Protein AF-A0A838IVF9-F1 (afdb_monomer)

Radius of gyration: 25.87 Å; Cα contacts (8 Å, |Δi|>4): 132; chains: 1; bounding box: 61×36×72 Å

Sequence (113 aa):
MSLTLRRALTLIVAFAIVIGALAACRNETQNRIRRSIQDFTNVRMYITVYSYDGTTLYEGAVDGKVTRSGLRSDDGSEQQSGSYVYWYDDRGRYHQTSLPYLVSTYDRGVPAP

Mean predicted aligned error: 13.47 Å

Foldseek 3Di:
DDPVVVVVVVVVVVVVVVVVVVVVVVVVVVVVVVVVVCVQQVQWKWKWFAAPVGHTPDIAIFDGDKDWPDPDDVPPDDPCDDIKIWTAGPVRDIDIDPTDMDMDRDGPVDPDD

pLDDT: mean 79.27, std 14.95, range [46.56, 95.88]

Secondary structure (DSSP, 8-state):
--HHHHHHHHHHHHHHHHHHHHHHHHHHHHHHHHHHHHHHHS--EEEEEE-TTS-EEEEEEEEEEEEETTS--TT---------EEEEETT--EEEE-S-EEEESS-SSSPP-

Structure (mmCIF, N/CA/C/O backbone):
data_AF-A0A838IVF9-F1
#
_entry.id   AF-A0A838IVF9-F1
#
loop_
_atom_site.group_PDB
_atom_site.id
_atom_site.type_symbol
_atom_site.label_atom_id
_atom_site.label_alt_id
_atom_site.label_comp_id
_atom_site.label_asym_id
_atom_site.label_entity_id
_atom_site.label_seq_id
_atom_site.pdbx_PDB_ins_code
_atom_site.Cartn_x
_atom_site.Cartn_y
_atom_site.Cartn_z
_atom_site.occupancy
_atom_site.B_iso_or_equiv
_atom_site.auth_seq_id
_atom_site.auth_comp_id
_atom_site.auth_asym_id
_atom_site.auth_atom_id
_atom_site.pdbx_PDB_model_num
ATOM 1 N N . MET A 1 1 ? 40.565 -14.337 -50.429 1.00 58.38 1 MET A N 1
ATOM 2 C CA . MET A 1 1 ? 39.820 -13.389 -49.567 1.00 58.38 1 MET A CA 1
ATOM 3 C C . MET A 1 1 ? 40.831 -12.477 -48.888 1.00 58.38 1 MET A C 1
ATOM 5 O O . MET A 1 1 ? 41.666 -12.995 -48.154 1.00 58.38 1 MET A O 1
ATOM 9 N N . SER A 1 2 ? 40.851 -11.182 -49.217 1.00 63.50 2 SER A N 1
ATOM 10 C CA . SER A 1 2 ? 41.909 -10.266 -48.764 1.00 63.50 2 SER A CA 1
ATOM 11 C C . SER A 1 2 ? 41.897 -10.096 -47.240 1.00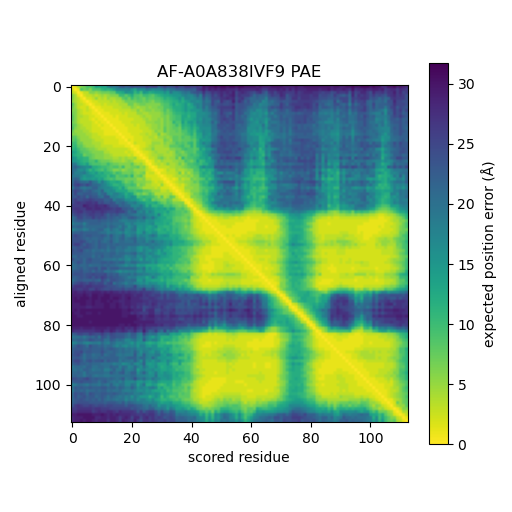 63.50 2 SER A C 1
ATOM 13 O O . SER A 1 2 ? 40.854 -10.194 -46.588 1.00 63.50 2 SER A O 1
ATOM 15 N N . LEU A 1 3 ? 43.070 -9.822 -46.665 1.00 71.94 3 LEU A N 1
ATOM 16 C CA . LEU A 1 3 ? 43.247 -9.591 -45.227 1.00 71.94 3 LEU A CA 1
ATOM 17 C C . LEU A 1 3 ? 42.346 -8.448 -44.709 1.00 71.94 3 LEU A C 1
ATOM 19 O O . LEU A 1 3 ? 41.877 -8.485 -43.574 1.00 71.94 3 LEU A O 1
ATOM 23 N N . THR A 1 4 ? 42.054 -7.469 -45.569 1.00 76.56 4 THR A N 1
ATOM 24 C CA . THR A 1 4 ? 41.152 -6.340 -45.306 1.00 76.56 4 THR A CA 1
ATOM 25 C C . THR A 1 4 ? 39.689 -6.764 -45.181 1.00 76.56 4 THR A C 1
ATOM 27 O O . THR A 1 4 ? 39.010 -6.313 -44.261 1.00 76.56 4 THR A O 1
ATOM 30 N N . LEU A 1 5 ? 39.215 -7.691 -46.022 1.00 78.19 5 LEU A N 1
ATOM 31 C CA . LEU A 1 5 ? 37.832 -8.178 -45.978 1.00 78.19 5 LEU A CA 1
ATOM 32 C C . LEU A 1 5 ? 37.561 -9.012 -44.718 1.00 78.19 5 LEU A C 1
ATOM 34 O O . LEU A 1 5 ? 36.500 -8.899 -44.112 1.00 78.19 5 LEU A O 1
ATOM 38 N N . ARG A 1 6 ? 38.544 -9.811 -44.283 1.00 79.94 6 ARG A N 1
ATOM 39 C CA . ARG A 1 6 ? 38.448 -10.591 -43.037 1.00 79.94 6 ARG A CA 1
ATOM 40 C C . ARG A 1 6 ? 38.352 -9.682 -41.811 1.00 79.94 6 ARG A C 1
ATOM 42 O O . ARG A 1 6 ? 37.485 -9.899 -40.977 1.00 79.94 6 ARG A O 1
ATOM 49 N N . ARG A 1 7 ? 39.185 -8.637 -41.741 1.00 82.38 7 ARG A N 1
ATOM 50 C CA . ARG A 1 7 ? 39.170 -7.656 -40.641 1.00 82.38 7 ARG A CA 1
ATOM 51 C C . ARG A 1 7 ? 37.872 -6.846 -40.596 1.00 82.38 7 ARG A C 1
ATOM 53 O O . ARG A 1 7 ? 37.322 -6.654 -39.517 1.00 82.38 7 ARG A O 1
ATOM 60 N N . ALA A 1 8 ? 37.361 -6.423 -41.754 1.00 85.06 8 ALA A N 1
ATOM 61 C CA . ALA A 1 8 ? 36.085 -5.715 -41.841 1.00 85.06 8 ALA A CA 1
ATOM 62 C C . ALA A 1 8 ? 34.912 -6.588 -41.361 1.00 85.06 8 ALA A C 1
ATOM 64 O O . ALA A 1 8 ? 34.088 -6.130 -40.574 1.00 85.06 8 ALA A O 1
ATOM 65 N N . LEU A 1 9 ? 34.880 -7.865 -41.759 1.00 88.31 9 LEU A N 1
ATOM 66 C CA . LEU A 1 9 ? 33.853 -8.809 -41.316 1.00 88.31 9 LEU A CA 1
ATOM 67 C C . LEU A 1 9 ? 33.882 -9.010 -39.791 1.00 88.31 9 LEU A C 1
ATOM 69 O O . LEU A 1 9 ? 32.836 -8.984 -39.150 1.00 88.31 9 LEU A O 1
ATOM 73 N N . THR A 1 10 ? 35.069 -9.163 -39.195 1.00 87.31 10 THR A N 1
ATOM 74 C CA . THR A 1 10 ? 35.210 -9.328 -37.739 1.00 87.31 10 THR A CA 1
ATOM 75 C C . THR A 1 10 ? 34.701 -8.108 -36.971 1.00 87.31 10 THR A C 1
ATOM 77 O O . THR A 1 10 ? 34.025 -8.270 -35.959 1.00 87.31 10 THR A O 1
ATOM 80 N N . LEU A 1 11 ? 34.964 -6.894 -37.465 1.00 89.44 11 LEU A N 1
ATOM 81 C CA . LEU A 1 11 ? 34.467 -5.661 -36.847 1.00 89.44 11 LEU A CA 1
ATOM 82 C C . LEU A 1 11 ? 32.943 -5.539 -36.934 1.00 89.44 11 LEU A C 1
ATOM 84 O O . LEU A 1 11 ? 32.308 -5.167 -35.952 1.00 89.44 11 LEU A O 1
ATOM 88 N N . ILE A 1 12 ? 32.349 -5.901 -38.073 1.00 91.00 12 ILE A N 1
ATOM 89 C CA . ILE A 1 12 ? 30.890 -5.880 -38.254 1.00 91.00 12 ILE A CA 1
ATOM 90 C C . ILE A 1 12 ? 30.214 -6.874 -37.305 1.00 91.00 12 ILE A C 1
ATOM 92 O O . ILE A 1 12 ? 29.232 -6.529 -36.652 1.00 91.00 12 ILE A O 1
ATOM 96 N N . VAL A 1 13 ? 30.758 -8.087 -37.180 1.00 91.44 13 VAL A N 1
ATOM 97 C CA . VAL A 1 13 ? 30.223 -9.108 -36.267 1.00 91.44 13 VAL A CA 1
ATOM 98 C C . VAL A 1 13 ? 30.364 -8.669 -34.809 1.00 91.44 13 VAL A C 1
ATOM 100 O O . VAL A 1 13 ? 29.402 -8.767 -34.052 1.00 91.44 13 VAL A O 1
ATOM 103 N N . ALA A 1 14 ? 31.520 -8.129 -34.414 1.00 90.62 14 ALA A N 1
ATOM 104 C CA . ALA A 1 14 ? 31.720 -7.611 -33.062 1.00 90.62 14 ALA A CA 1
ATOM 105 C C . ALA A 1 14 ? 30.730 -6.479 -32.736 1.00 90.62 14 ALA A C 1
ATOM 107 O O . ALA A 1 14 ? 30.119 -6.474 -31.669 1.00 90.62 14 ALA A O 1
ATOM 108 N N . PHE A 1 15 ? 30.511 -5.561 -33.679 1.00 91.62 15 PHE A N 1
ATOM 109 C CA . PHE A 1 15 ? 29.561 -4.464 -33.516 1.00 91.62 15 PHE A CA 1
ATOM 110 C C . PHE A 1 15 ? 28.109 -4.958 -33.420 1.00 91.62 15 PHE A C 1
ATOM 112 O O . PHE A 1 15 ? 27.355 -4.499 -32.562 1.00 91.62 15 PHE A O 1
ATOM 119 N N . ALA A 1 16 ? 27.730 -5.950 -34.231 1.00 89.25 16 ALA A N 1
ATOM 120 C CA . ALA A 1 16 ? 26.408 -6.569 -34.175 1.00 89.25 16 ALA A CA 1
ATOM 121 C C . ALA A 1 16 ? 26.146 -7.268 -32.828 1.00 89.25 16 ALA A C 1
ATOM 123 O O . ALA A 1 16 ? 25.051 -7.146 -32.280 1.00 89.25 16 ALA A O 1
ATOM 124 N N . ILE A 1 17 ? 27.152 -7.945 -32.260 1.00 89.69 17 ILE A N 1
ATOM 125 C CA . ILE A 1 17 ? 27.054 -8.583 -30.937 1.00 89.69 17 ILE A CA 1
ATOM 126 C C . ILE A 1 17 ? 26.839 -7.532 -29.844 1.00 89.69 17 ILE A C 1
ATOM 128 O O . ILE A 1 17 ? 25.965 -7.706 -28.995 1.00 89.69 17 ILE A O 1
ATOM 132 N N . VAL A 1 18 ? 27.590 -6.427 -29.881 1.00 89.00 18 VAL A N 1
ATOM 133 C CA . VAL A 1 18 ? 27.443 -5.336 -28.906 1.00 89.00 18 VAL A CA 1
ATOM 134 C C . VAL A 1 18 ? 26.037 -4.740 -28.976 1.00 89.00 18 VAL A C 1
ATOM 136 O O . VAL A 1 18 ? 25.363 -4.646 -27.952 1.00 89.00 18 VAL A O 1
ATOM 139 N N . ILE A 1 19 ? 25.539 -4.415 -30.172 1.00 86.62 19 ILE A N 1
ATOM 140 C CA . ILE A 1 19 ? 24.174 -3.888 -30.337 1.00 86.62 19 ILE A CA 1
ATOM 141 C C . ILE A 1 19 ? 23.126 -4.891 -29.834 1.00 86.62 19 ILE A C 1
ATOM 143 O O . ILE A 1 19 ? 22.196 -4.501 -29.124 1.00 86.62 19 ILE A O 1
ATOM 147 N N . GLY A 1 20 ? 23.287 -6.178 -30.158 1.00 85.00 20 GLY A N 1
ATOM 148 C CA . GLY A 1 20 ? 22.391 -7.239 -29.696 1.00 85.00 20 GLY A CA 1
ATOM 149 C C . GLY A 1 20 ? 22.349 -7.358 -28.170 1.00 85.00 20 GLY A C 1
ATOM 150 O O . GLY A 1 20 ? 21.266 -7.450 -27.590 1.00 85.00 20 GLY A O 1
ATOM 151 N N . ALA A 1 21 ? 23.504 -7.277 -27.506 1.00 80.94 21 ALA A N 1
ATOM 152 C CA . ALA A 1 21 ? 23.600 -7.320 -26.049 1.00 80.94 21 ALA A CA 1
ATOM 153 C C . ALA A 1 21 ? 22.923 -6.107 -25.384 1.00 80.94 21 ALA A C 1
ATOM 155 O O . ALA A 1 21 ? 22.176 -6.268 -24.418 1.00 80.94 21 ALA A O 1
ATOM 156 N N . LEU A 1 22 ? 23.107 -4.898 -25.930 1.00 77.94 22 LEU A N 1
ATOM 157 C CA . LEU A 1 22 ? 22.441 -3.694 -25.417 1.00 77.94 22 LEU A CA 1
ATOM 158 C C . LEU A 1 22 ? 20.913 -3.765 -25.584 1.00 77.94 22 LEU A C 1
ATOM 160 O O . LEU A 1 22 ? 20.169 -3.370 -24.682 1.00 77.94 22 LEU A O 1
ATOM 164 N N . ALA A 1 23 ? 20.431 -4.295 -26.712 1.00 80.00 23 ALA A N 1
ATOM 165 C CA . ALA A 1 23 ? 19.002 -4.487 -26.949 1.00 80.00 23 ALA A CA 1
ATOM 166 C C . ALA A 1 23 ? 18.392 -5.527 -25.992 1.00 80.00 23 ALA A C 1
ATOM 168 O O . ALA A 1 23 ? 17.296 -5.308 -25.468 1.00 80.00 23 ALA A O 1
ATOM 169 N N . ALA A 1 24 ? 19.115 -6.616 -25.709 1.00 74.25 24 ALA A N 1
ATOM 170 C CA . ALA A 1 24 ? 18.694 -7.639 -24.755 1.00 74.25 24 ALA A CA 1
ATOM 171 C C . ALA A 1 24 ? 18.577 -7.083 -23.322 1.00 74.25 24 ALA A C 1
ATOM 173 O O . ALA A 1 24 ? 17.543 -7.276 -22.679 1.00 74.25 24 ALA A O 1
ATOM 174 N N . CYS A 1 25 ? 19.560 -6.301 -22.859 1.00 74.88 25 CYS A N 1
ATOM 175 C CA . CYS A 1 25 ? 19.506 -5.640 -21.548 1.00 74.88 25 CYS A CA 1
ATOM 176 C C . CYS A 1 25 ? 18.325 -4.659 -21.426 1.00 74.88 25 CYS A C 1
ATOM 178 O O . CYS A 1 25 ? 17.641 -4.608 -20.397 1.00 74.88 25 CYS A O 1
ATOM 180 N N . ARG A 1 26 ? 18.035 -3.892 -22.487 1.00 74.81 26 ARG A N 1
ATOM 181 C CA . ARG A 1 26 ? 16.885 -2.975 -22.506 1.00 74.81 26 ARG A CA 1
ATOM 182 C C . ARG A 1 26 ? 15.555 -3.731 -22.467 1.00 74.81 26 ARG A C 1
ATOM 184 O O . ARG A 1 26 ? 14.637 -3.305 -21.768 1.00 74.81 26 ARG A O 1
ATOM 191 N N . ASN A 1 27 ? 15.455 -4.852 -23.181 1.00 77.56 27 ASN A N 1
ATOM 192 C CA . ASN A 1 27 ? 14.257 -5.690 -23.201 1.00 77.56 27 ASN A CA 1
ATOM 193 C C . ASN A 1 27 ? 13.970 -6.326 -21.830 1.00 77.56 27 ASN A C 1
ATOM 195 O O . ASN A 1 27 ? 12.828 -6.308 -21.370 1.00 77.56 27 ASN A O 1
ATOM 199 N N . GLU A 1 28 ? 14.998 -6.826 -21.137 1.00 76.56 28 GLU A N 1
ATOM 200 C CA . GLU A 1 28 ? 14.836 -7.373 -19.785 1.00 76.56 28 GLU A CA 1
ATOM 201 C C . GLU A 1 28 ? 14.358 -6.300 -18.797 1.00 76.56 28 GLU A C 1
ATOM 203 O O . GLU A 1 28 ? 13.421 -6.526 -18.028 1.00 76.56 28 GLU A O 1
ATOM 208 N N . THR A 1 29 ? 14.941 -5.102 -18.878 1.00 74.19 29 THR A N 1
ATOM 209 C CA . THR A 1 29 ? 14.567 -3.969 -18.022 1.00 74.19 29 THR A CA 1
ATOM 210 C C . THR A 1 29 ? 13.105 -3.565 -18.237 1.00 74.19 29 THR A C 1
ATOM 212 O O . THR A 1 29 ? 12.352 -3.425 -17.276 1.00 74.19 29 THR A O 1
ATOM 215 N N . GLN A 1 30 ? 12.656 -3.460 -19.491 1.00 63.53 30 GLN A N 1
ATOM 216 C CA . GLN A 1 30 ? 11.258 -3.146 -19.815 1.00 63.53 30 GLN A CA 1
ATOM 217 C C . GLN A 1 30 ? 10.288 -4.241 -19.350 1.00 63.53 30 GLN A C 1
ATOM 219 O O . GLN A 1 30 ? 9.215 -3.948 -18.822 1.00 63.53 30 GLN A O 1
ATOM 224 N N . ASN A 1 31 ? 10.664 -5.512 -19.499 1.00 77.00 31 ASN A N 1
ATOM 225 C CA . ASN A 1 31 ? 9.831 -6.628 -19.057 1.00 77.00 31 ASN A CA 1
ATOM 226 C C . ASN A 1 31 ? 9.697 -6.673 -17.525 1.00 77.00 31 ASN A C 1
ATOM 228 O O . ASN A 1 31 ? 8.617 -6.957 -17.006 1.00 77.00 31 ASN A O 1
ATOM 232 N N . ARG A 1 32 ? 10.773 -6.336 -16.803 1.00 71.12 32 ARG A N 1
ATOM 233 C CA . ARG A 1 32 ? 10.764 -6.188 -15.344 1.00 71.12 32 ARG A CA 1
ATOM 234 C C . ARG A 1 32 ? 9.836 -5.055 -14.906 1.00 71.12 32 ARG A C 1
ATOM 236 O O . ARG A 1 32 ? 9.007 -5.272 -14.028 1.00 71.12 32 ARG A O 1
ATOM 243 N N . ILE A 1 33 ? 9.916 -3.895 -15.564 1.00 68.44 33 ILE A N 1
ATOM 244 C CA . ILE A 1 33 ? 9.039 -2.746 -15.289 1.00 68.44 33 ILE A CA 1
ATOM 245 C C . ILE A 1 33 ? 7.572 -3.127 -15.514 1.00 68.44 33 ILE A C 1
ATOM 247 O O . ILE A 1 33 ? 6.739 -2.901 -14.640 1.00 68.44 33 ILE A O 1
ATOM 251 N N . ARG A 1 34 ? 7.249 -3.790 -16.630 1.00 66.06 34 ARG A N 1
ATOM 252 C CA . ARG A 1 34 ? 5.877 -4.234 -16.917 1.00 66.06 34 ARG A CA 1
ATOM 253 C C . ARG A 1 34 ? 5.322 -5.167 -15.840 1.00 66.06 34 ARG A C 1
ATOM 255 O O . ARG A 1 34 ? 4.193 -4.958 -15.411 1.00 66.06 34 ARG A O 1
ATOM 262 N N . ARG A 1 35 ? 6.102 -6.164 -15.400 1.00 65.25 35 ARG A N 1
ATOM 263 C CA . ARG A 1 35 ? 5.688 -7.063 -14.308 1.00 65.25 35 ARG A CA 1
ATOM 264 C C . ARG A 1 35 ? 5.489 -6.293 -13.009 1.00 65.25 35 ARG A C 1
ATOM 266 O O . ARG A 1 35 ? 4.422 -6.400 -12.426 1.00 65.25 35 ARG A O 1
ATOM 273 N N . SER A 1 36 ? 6.429 -5.417 -12.644 1.00 58.06 36 SER A N 1
ATOM 274 C CA . SER A 1 36 ? 6.270 -4.597 -11.439 1.00 58.06 36 SER A CA 1
ATOM 275 C C . SER A 1 36 ? 5.011 -3.727 -11.486 1.00 58.06 36 SER A C 1
ATOM 277 O O . SER A 1 36 ? 4.280 -3.675 -10.511 1.00 58.06 36 SER A O 1
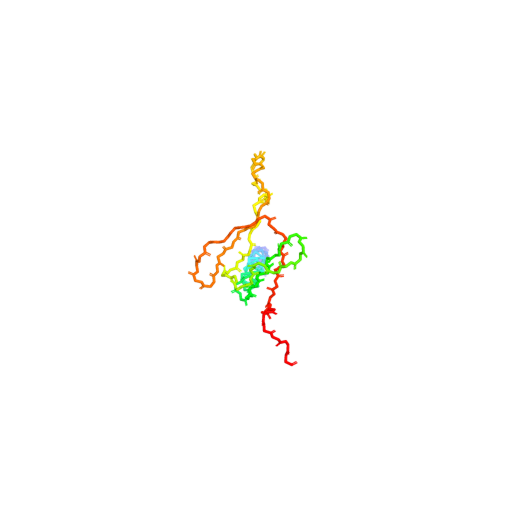ATOM 279 N N . ILE A 1 37 ? 4.684 -3.102 -12.622 1.00 59.16 37 ILE A N 1
ATOM 280 C CA . ILE A 1 37 ? 3.477 -2.272 -12.735 1.00 59.16 37 ILE A CA 1
ATOM 281 C C . ILE A 1 37 ? 2.213 -3.132 -12.628 1.00 59.16 37 ILE A C 1
ATOM 283 O O . ILE A 1 37 ? 1.276 -2.738 -11.938 1.00 59.16 37 ILE A O 1
ATOM 287 N N . GLN A 1 38 ? 2.174 -4.299 -13.277 1.00 57.78 38 GLN A N 1
ATOM 288 C CA . GLN A 1 38 ? 1.025 -5.210 -13.211 1.00 57.78 38 GLN A CA 1
ATOM 289 C C . GLN A 1 38 ? 0.800 -5.763 -11.798 1.00 57.78 38 GLN A C 1
ATOM 291 O O . GLN A 1 38 ? -0.345 -5.804 -11.349 1.00 57.78 38 GLN A O 1
ATOM 296 N N . ASP A 1 39 ? 1.874 -6.092 -11.080 1.00 57.31 39 ASP A N 1
ATOM 297 C CA . ASP A 1 39 ? 1.806 -6.577 -9.698 1.00 57.31 39 ASP A CA 1
ATOM 298 C C . ASP A 1 39 ? 1.256 -5.508 -8.733 1.00 57.31 39 ASP A C 1
ATOM 300 O O . ASP 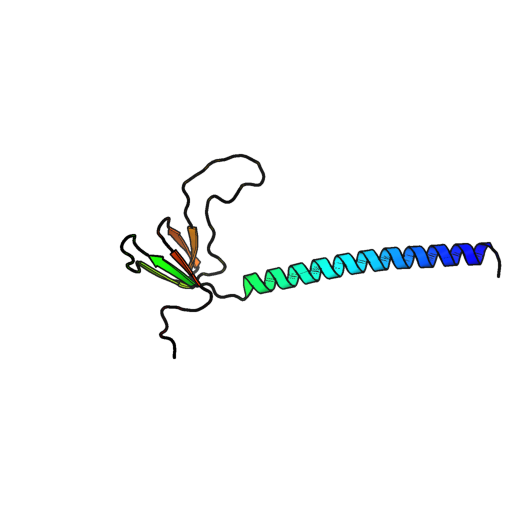A 1 39 ? 0.615 -5.849 -7.742 1.00 57.31 39 ASP A O 1
ATOM 304 N N . PHE A 1 40 ? 1.440 -4.213 -9.028 1.00 55.09 40 PHE A N 1
ATOM 305 C CA . PHE A 1 40 ? 0.932 -3.119 -8.186 1.00 55.09 40 PHE A CA 1
ATOM 306 C C . PHE A 1 40 ? -0.426 -2.552 -8.617 1.00 55.09 40 PHE A C 1
ATOM 308 O O . PHE A 1 40 ? -1.105 -1.944 -7.796 1.00 55.09 40 PHE A O 1
ATOM 315 N N . THR A 1 41 ? -0.834 -2.717 -9.878 1.00 56.59 41 THR A N 1
ATOM 316 C CA . THR A 1 41 ? -2.079 -2.115 -10.403 1.00 56.59 41 THR A CA 1
ATOM 317 C C . THR A 1 41 ? -3.270 -3.067 -10.420 1.00 56.59 41 THR A C 1
ATOM 319 O O . THR A 1 41 ? -4.402 -2.601 -10.504 1.00 56.59 41 THR A O 1
ATOM 322 N N . ASN A 1 42 ? -3.051 -4.383 -10.322 1.00 60.94 42 ASN A N 1
ATOM 323 C CA . ASN A 1 42 ? -4.127 -5.378 -10.419 1.00 60.94 42 ASN A CA 1
ATOM 324 C C . ASN A 1 42 ? -4.460 -6.079 -9.088 1.00 60.94 42 ASN A C 1
ATOM 326 O O . ASN A 1 42 ? -5.316 -6.960 -9.039 1.00 60.94 42 ASN A O 1
ATOM 330 N N . VAL A 1 43 ? -3.794 -5.708 -7.994 1.00 69.31 43 VAL A N 1
ATOM 331 C CA . VAL A 1 43 ? -4.073 -6.277 -6.672 1.00 69.31 43 VAL A CA 1
ATOM 332 C C . VAL A 1 43 ? -4.987 -5.326 -5.914 1.00 69.31 43 VAL A C 1
ATOM 334 O O . VAL A 1 43 ? -4.562 -4.260 -5.477 1.00 69.31 43 VAL A O 1
ATOM 337 N N . ARG A 1 44 ? -6.255 -5.720 -5.748 1.00 81.44 44 ARG A N 1
ATOM 338 C CA . ARG A 1 44 ? -7.186 -5.012 -4.861 1.00 81.44 44 ARG A CA 1
ATOM 339 C C . ARG A 1 44 ? -6.678 -5.121 -3.428 1.00 81.44 44 ARG A C 1
ATOM 341 O O . ARG A 1 44 ? -6.469 -6.227 -2.935 1.00 81.44 44 ARG A O 1
ATOM 348 N N . MET A 1 45 ? -6.479 -3.982 -2.778 1.00 89.12 45 MET A N 1
ATOM 349 C CA . MET A 1 45 ? -6.099 -3.918 -1.372 1.00 89.12 45 MET A CA 1
ATOM 350 C C . MET A 1 45 ? -7.322 -3.601 -0.514 1.00 89.12 45 MET A C 1
ATOM 352 O O . MET A 1 45 ? -8.202 -2.848 -0.919 1.00 89.12 45 MET A O 1
ATOM 356 N N . TYR A 1 46 ? -7.348 -4.158 0.687 1.00 92.38 46 TYR A N 1
ATOM 357 C CA . TYR A 1 46 ? -8.331 -3.869 1.723 1.00 92.38 46 TYR A CA 1
ATOM 358 C C . TYR A 1 46 ? -7.584 -3.527 3.002 1.00 92.38 46 TYR A C 1
ATOM 360 O O . TYR A 1 46 ? -6.567 -4.155 3.315 1.00 92.38 46 TYR A O 1
ATOM 368 N N . ILE A 1 47 ? -8.076 -2.536 3.738 1.00 93.31 47 ILE A N 1
ATOM 369 C CA . ILE A 1 47 ? -7.503 -2.124 5.016 1.00 93.31 47 ILE A CA 1
ATOM 370 C C . ILE A 1 47 ? -8.540 -2.274 6.125 1.00 93.31 47 ILE A C 1
ATOM 372 O O . ILE A 1 47 ? -9.676 -1.820 5.998 1.00 93.31 47 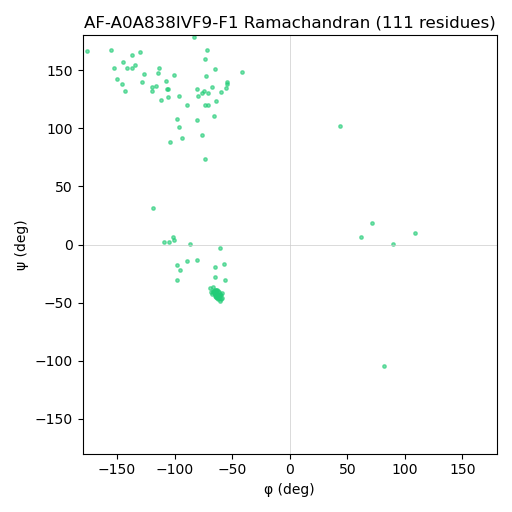ILE A O 1
ATOM 376 N N . THR A 1 48 ? -8.122 -2.897 7.225 1.00 95.25 48 THR A N 1
ATOM 377 C CA . THR A 1 48 ? -8.878 -2.958 8.477 1.00 95.25 48 THR A CA 1
ATOM 378 C C . THR A 1 48 ? -8.129 -2.145 9.525 1.00 95.25 48 THR A C 1
ATOM 380 O O . THR A 1 48 ? -6.953 -2.410 9.773 1.00 95.25 48 THR A O 1
ATOM 383 N N . VAL A 1 49 ? -8.786 -1.162 10.135 1.00 94.62 49 VAL A N 1
ATOM 384 C CA . VAL A 1 49 ? -8.230 -0.329 11.209 1.00 94.62 49 VAL A CA 1
ATOM 385 C C . VAL A 1 49 ? -8.846 -0.753 12.531 1.00 94.62 49 VAL A C 1
ATOM 387 O O . VAL A 1 49 ? -10.066 -0.887 12.638 1.00 94.62 49 VAL A O 1
ATOM 390 N N . TYR A 1 50 ? -7.997 -0.915 13.536 1.00 95.88 50 TYR A N 1
ATOM 391 C CA . TYR A 1 50 ? -8.373 -1.348 14.872 1.00 95.88 50 TYR A CA 1
ATOM 392 C C . TYR A 1 50 ? -8.132 -0.242 15.895 1.00 95.88 50 TYR A C 1
ATOM 394 O O . TYR A 1 50 ? -7.178 0.527 15.790 1.00 95.88 50 TYR A O 1
ATOM 402 N N . SER A 1 51 ? -8.965 -0.181 16.923 1.00 95.19 51 SER A N 1
ATOM 403 C CA . SER A 1 51 ? -8.628 0.492 18.178 1.00 95.19 51 SER A CA 1
ATOM 404 C C . SER A 1 51 ? -7.588 -0.318 18.959 1.00 95.19 51 SER A C 1
ATOM 406 O O . SER A 1 51 ? -7.315 -1.485 18.674 1.00 95.19 51 SER A O 1
ATOM 408 N N . TYR A 1 52 ? -7.007 0.298 19.990 1.00 93.25 52 TYR A N 1
ATOM 409 C CA . TYR A 1 52 ? -6.013 -0.357 20.847 1.00 93.25 52 TYR A CA 1
ATOM 410 C C . TYR A 1 52 ? -6.563 -1.536 21.663 1.00 93.25 52 TYR A C 1
ATOM 412 O O . TYR A 1 52 ? -5.784 -2.372 22.109 1.00 93.25 52 TYR A O 1
ATOM 420 N N . ASP A 1 53 ? -7.881 -1.623 21.842 1.00 94.50 53 ASP A N 1
ATOM 421 C CA . ASP A 1 53 ? -8.558 -2.763 22.472 1.00 94.50 53 ASP A CA 1
ATOM 422 C C . ASP A 1 53 ? -8.900 -3.894 21.477 1.00 94.50 53 ASP A C 1
ATOM 424 O O . ASP A 1 53 ? -9.446 -4.919 21.875 1.00 94.50 53 ASP A O 1
ATOM 428 N N . GLY A 1 54 ? -8.558 -3.732 20.193 1.00 92.00 54 GLY A N 1
ATOM 429 C CA . GLY A 1 54 ? -8.803 -4.715 19.138 1.00 92.00 54 GLY A CA 1
ATOM 430 C C . GLY A 1 54 ? -10.150 -4.576 18.422 1.00 92.00 54 GLY A C 1
ATOM 431 O O . GLY A 1 54 ? -10.416 -5.351 17.505 1.00 92.00 54 GLY A O 1
ATOM 432 N N . THR A 1 55 ? -10.986 -3.597 18.780 1.00 95.19 55 THR A N 1
ATOM 433 C CA . THR A 1 55 ? -12.256 -3.340 18.079 1.00 95.19 55 THR A CA 1
ATOM 434 C C . THR A 1 55 ? -12.004 -2.821 16.660 1.00 95.19 55 THR A C 1
ATOM 436 O O . THR A 1 55 ? -11.175 -1.938 16.443 1.00 95.19 55 THR A O 1
ATOM 439 N N . THR A 1 56 ? -12.725 -3.342 15.664 1.00 94.56 56 THR A N 1
ATOM 440 C CA . THR A 1 56 ? -12.658 -2.820 14.290 1.00 94.56 56 THR A CA 1
ATOM 441 C C . THR A 1 56 ? -13.337 -1.452 14.215 1.00 94.56 56 THR A C 1
ATOM 443 O O . THR A 1 56 ? -14.530 -1.330 14.481 1.00 94.56 56 THR A O 1
ATOM 446 N N . LEU A 1 57 ? -12.582 -0.427 13.822 1.00 93.94 57 LEU A N 1
ATOM 447 C CA . LEU A 1 57 ? -13.073 0.944 13.639 1.00 93.94 57 LEU A CA 1
ATOM 448 C C . LEU A 1 57 ? -13.392 1.265 12.179 1.00 93.94 57 LEU A C 1
ATOM 450 O O . LEU A 1 57 ? -14.260 2.088 11.897 1.00 93.94 57 LEU A O 1
ATOM 454 N N . TYR A 1 58 ? -12.667 0.642 11.252 1.00 92.56 58 TYR A N 1
ATOM 455 C CA . TYR A 1 58 ? -12.867 0.816 9.820 1.00 92.56 58 TYR A CA 1
ATOM 456 C C . TYR A 1 58 ? -12.484 -0.457 9.081 1.00 92.56 58 TYR A C 1
ATOM 458 O O . TYR A 1 58 ? -11.487 -1.099 9.408 1.00 92.56 58 TYR A O 1
ATOM 466 N N . GLU A 1 59 ? -13.245 -0.772 8.046 1.00 92.81 59 GLU A N 1
ATOM 467 C CA . GLU A 1 59 ? -12.920 -1.804 7.078 1.00 92.81 59 GLU A CA 1
ATOM 468 C C . GLU A 1 59 ? -13.370 -1.335 5.698 1.00 92.81 59 GLU A C 1
ATOM 470 O O . GLU A 1 59 ? -14.481 -0.821 5.542 1.00 92.81 59 GLU A O 1
ATOM 475 N N . GLY A 1 60 ? -12.500 -1.463 4.700 1.00 91.62 60 GLY A N 1
ATOM 476 C CA . GLY A 1 60 ? -12.843 -1.028 3.355 1.00 91.62 60 GLY A CA 1
ATOM 477 C C . GLY A 1 60 ? -11.788 -1.326 2.305 1.00 91.62 60 GLY A C 1
ATOM 478 O O . GLY A 1 60 ? -10.639 -1.663 2.606 1.00 91.62 60 GLY A O 1
ATOM 479 N N . ALA A 1 61 ? -12.212 -1.183 1.052 1.00 92.06 61 ALA A N 1
ATOM 480 C CA . ALA A 1 61 ? -11.342 -1.267 -0.108 1.00 92.06 61 ALA A CA 1
ATOM 481 C C . ALA A 1 61 ? -10.444 -0.028 -0.212 1.00 92.06 61 ALA A C 1
ATOM 483 O O . ALA A 1 61 ? -10.851 1.094 0.097 1.00 92.06 61 ALA A O 1
ATOM 484 N N . VAL A 1 62 ? -9.225 -0.254 -0.685 1.00 92.06 62 VAL A N 1
ATOM 485 C CA . VAL A 1 62 ? -8.221 0.768 -0.958 1.00 92.06 62 VAL A CA 1
ATOM 486 C C . VAL A 1 62 ? -8.126 0.958 -2.465 1.00 92.06 62 VAL A C 1
ATOM 488 O O . VAL A 1 62 ? -7.907 -0.002 -3.207 1.00 92.06 62 VAL A O 1
ATOM 491 N N . ASP A 1 63 ? -8.249 2.203 -2.907 1.00 89.50 63 ASP A N 1
ATOM 492 C CA . ASP A 1 63 ? -7.926 2.594 -4.270 1.00 89.50 63 ASP A CA 1
ATOM 493 C C . ASP A 1 63 ? -6.405 2.775 -4.395 1.00 89.50 63 ASP A C 1
ATOM 495 O O . ASP A 1 63 ? -5.792 3.686 -3.827 1.00 89.50 63 ASP A O 1
ATOM 499 N N . GLY A 1 64 ? -5.762 1.827 -5.078 1.00 86.44 64 GLY A N 1
ATOM 500 C CA . GLY A 1 64 ? -4.311 1.767 -5.212 1.00 86.44 64 GLY A CA 1
ATOM 501 C C . GLY A 1 64 ? -3.622 1.137 -4.000 1.00 86.44 64 GLY A C 1
ATOM 502 O O . GLY A 1 64 ? -3.600 -0.085 -3.868 1.00 86.44 64 GLY A O 1
ATOM 503 N N . LYS A 1 65 ? -2.982 1.951 -3.147 1.00 87.50 65 LYS A N 1
ATOM 504 C CA . LYS A 1 65 ? -2.114 1.455 -2.062 1.00 87.50 65 LYS A CA 1
ATOM 505 C C . LYS A 1 65 ? -2.221 2.251 -0.766 1.00 87.50 65 LYS A C 1
ATOM 507 O O . LYS A 1 65 ? -2.405 3.466 -0.771 1.00 87.50 65 LYS A O 1
ATOM 512 N N . VAL A 1 66 ? -1.960 1.566 0.344 1.00 89.44 66 VAL A N 1
ATOM 513 C CA . VAL A 1 66 ? -1.723 2.197 1.649 1.00 89.44 66 VAL A CA 1
ATOM 514 C C . VAL A 1 66 ? -0.284 2.703 1.699 1.00 89.44 66 VAL A C 1
ATOM 516 O O . VAL A 1 66 ? 0.656 1.951 1.434 1.00 89.44 66 VAL A O 1
ATOM 519 N N . THR A 1 67 ? -0.094 3.974 2.043 1.00 89.56 67 THR A N 1
ATOM 520 C CA . THR A 1 67 ? 1.233 4.600 2.110 1.00 89.56 67 THR A CA 1
ATOM 521 C C . THR A 1 67 ? 1.554 5.015 3.538 1.00 89.56 67 THR A C 1
ATOM 523 O O . THR A 1 67 ? 0.707 5.560 4.237 1.00 89.56 67 THR A O 1
ATOM 526 N N . ARG A 1 68 ? 2.787 4.760 3.986 1.00 85.38 68 ARG A N 1
ATOM 527 C CA . ARG A 1 68 ? 3.271 5.141 5.319 1.00 85.38 68 ARG A CA 1
ATOM 528 C C . ARG A 1 68 ? 4.029 6.464 5.247 1.00 85.38 68 ARG A C 1
ATOM 530 O O . ARG A 1 68 ? 4.964 6.588 4.457 1.00 85.38 68 ARG A O 1
ATOM 537 N N . SER A 1 69 ? 3.658 7.428 6.085 1.00 76.81 69 SER A N 1
ATOM 538 C CA . SER A 1 69 ? 4.457 8.631 6.300 1.00 76.81 69 SER A CA 1
ATOM 539 C C . SER A 1 69 ? 5.720 8.265 7.088 1.00 76.81 69 SER A C 1
ATOM 541 O O . SER A 1 69 ? 5.667 7.532 8.076 1.00 76.81 69 SER A O 1
ATOM 543 N N . GLY A 1 70 ? 6.885 8.709 6.608 1.00 65.69 70 GLY A N 1
ATOM 544 C CA . GLY A 1 70 ? 8.166 8.505 7.299 1.00 65.69 70 GLY A CA 1
ATOM 545 C C . GLY A 1 70 ? 9.141 7.500 6.675 1.00 65.69 70 GLY A C 1
ATOM 546 O O . GLY A 1 70 ? 10.157 7.194 7.291 1.00 65.69 70 GLY A O 1
ATOM 547 N N . LEU A 1 71 ? 8.910 7.009 5.455 1.00 54.62 71 LEU A N 1
ATOM 548 C CA . LEU A 1 71 ? 9.948 6.289 4.705 1.00 54.62 71 LEU A CA 1
ATOM 549 C C . LEU A 1 71 ? 10.702 7.268 3.795 1.00 54.62 71 LEU A C 1
ATOM 551 O O . LEU A 1 71 ? 10.283 7.518 2.673 1.00 54.62 71 LEU A O 1
ATOM 555 N N . ARG A 1 72 ? 11.793 7.812 4.354 1.00 46.56 72 ARG A N 1
ATOM 556 C CA . ARG A 1 72 ? 13.006 8.338 3.699 1.00 46.56 72 ARG A CA 1
ATOM 557 C C . ARG A 1 72 ? 12.782 9.212 2.452 1.00 46.56 72 ARG A C 1
ATOM 559 O O . ARG A 1 72 ? 12.634 8.709 1.344 1.00 46.56 72 ARG A O 1
ATOM 566 N N . SER A 1 73 ? 12.898 10.527 2.626 1.00 46.84 73 SER A N 1
ATOM 567 C CA . SER A 1 73 ? 13.360 11.407 1.548 1.00 46.84 73 SER A CA 1
ATOM 568 C C . SER A 1 73 ? 14.763 10.943 1.134 1.00 46.84 73 SER A C 1
ATOM 570 O O . SER A 1 73 ? 15.619 10.767 2.001 1.00 46.84 73 SER A O 1
ATOM 572 N N . ASP A 1 74 ? 15.024 10.764 -0.161 1.00 51.12 74 ASP A N 1
ATOM 573 C CA . ASP A 1 74 ? 16.359 10.436 -0.707 1.00 51.12 74 ASP A CA 1
ATOM 574 C C . ASP A 1 74 ? 17.431 11.516 -0.410 1.00 51.12 74 ASP A C 1
ATOM 576 O O . ASP A 1 74 ? 18.604 11.329 -0.715 1.00 51.12 74 ASP A O 1
ATOM 580 N N . ASP A 1 75 ? 17.046 12.629 0.225 1.00 54.12 75 ASP A N 1
ATOM 581 C CA . ASP A 1 75 ? 17.851 13.840 0.422 1.00 54.12 75 ASP A CA 1
ATOM 582 C C . ASP A 1 75 ? 18.119 14.192 1.904 1.00 54.12 75 ASP A C 1
ATOM 584 O O . ASP A 1 75 ? 18.198 15.353 2.290 1.00 54.12 75 ASP A O 1
ATOM 588 N N . GLY A 1 76 ? 18.218 13.191 2.786 1.00 50.22 76 GLY A N 1
ATOM 589 C CA . GLY A 1 76 ? 18.874 13.344 4.100 1.00 50.22 76 GLY A CA 1
ATOM 590 C C . GLY A 1 76 ? 18.280 14.348 5.107 1.00 50.22 76 GLY A C 1
ATOM 591 O O . GLY A 1 76 ? 18.871 14.541 6.167 1.00 50.22 76 GLY A O 1
ATOM 592 N N . SER A 1 77 ? 17.129 14.968 4.841 1.00 47.25 77 SER A N 1
ATOM 593 C CA . SER A 1 77 ? 16.447 15.858 5.786 1.00 47.25 77 SER A CA 1
ATOM 594 C C . SER A 1 77 ? 15.366 15.098 6.558 1.00 47.25 77 SER A C 1
ATOM 596 O O . SER A 1 77 ? 14.271 14.813 6.069 1.00 47.25 77 SER A O 1
ATOM 598 N N . GLU A 1 78 ? 15.697 14.738 7.796 1.00 51.56 78 GLU A N 1
ATOM 599 C CA . GLU A 1 78 ? 14.771 14.139 8.753 1.00 51.56 78 GLU A CA 1
ATOM 600 C C . GLU A 1 78 ? 13.835 15.211 9.329 1.00 51.56 78 GLU A C 1
ATOM 602 O O . GLU A 1 78 ? 14.135 15.849 10.333 1.00 51.56 78 GLU A O 1
ATOM 607 N N . GLN A 1 79 ? 12.656 15.378 8.728 1.00 47.84 79 GLN A N 1
ATOM 608 C CA . GLN A 1 79 ? 11.503 15.926 9.443 1.00 47.84 79 GLN A CA 1
ATOM 609 C C . GLN A 1 79 ? 10.561 14.765 9.766 1.00 47.84 79 GLN A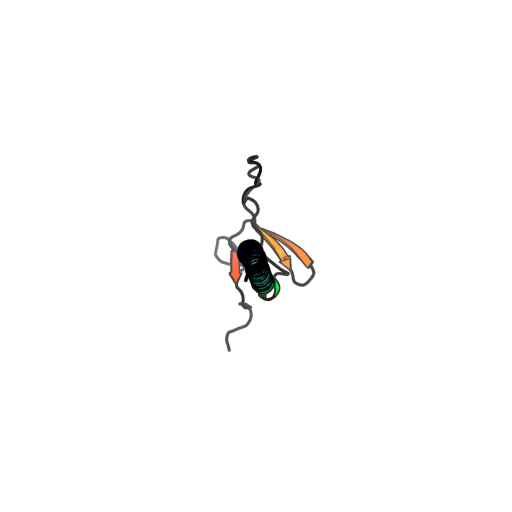 C 1
ATOM 611 O O . GLN A 1 79 ? 9.664 14.410 8.999 1.00 47.84 79 GLN A O 1
ATOM 616 N N . GLN A 1 80 ? 10.806 14.137 10.913 1.00 56.78 80 GLN A N 1
ATOM 617 C CA . GLN A 1 80 ? 10.020 13.030 11.447 1.00 56.78 80 GLN A CA 1
ATOM 618 C C . GLN A 1 80 ? 8.676 13.562 11.980 1.00 56.78 80 GLN A C 1
ATOM 620 O O . GLN A 1 80 ? 8.463 13.706 13.180 1.00 56.78 80 GLN A O 1
ATOM 625 N N . SER A 1 81 ? 7.765 13.925 11.074 1.00 52.03 81 SER A N 1
ATOM 626 C CA . SER A 1 81 ? 6.359 14.144 11.427 1.00 52.03 81 SER A CA 1
ATOM 627 C C . SER A 1 81 ? 5.706 12.770 11.608 1.00 52.03 81 SER A C 1
ATOM 629 O O . SER A 1 81 ? 5.931 11.889 10.781 1.00 52.03 81 SER A O 1
ATOM 631 N N . GLY A 1 82 ? 4.998 12.568 12.725 1.00 60.69 82 GLY A N 1
ATOM 632 C CA . GLY A 1 82 ? 4.660 11.261 13.313 1.00 60.69 82 GLY A CA 1
ATOM 633 C C . GLY A 1 82 ? 4.235 10.152 12.340 1.00 60.69 82 GLY A C 1
ATOM 634 O O . GLY A 1 82 ? 3.621 10.404 11.307 1.00 60.69 82 GLY A O 1
ATOM 635 N N . SER A 1 83 ? 4.544 8.898 12.687 1.00 78.00 83 SER A N 1
ATOM 636 C CA . SER A 1 83 ? 4.240 7.740 11.842 1.00 78.00 83 SER A CA 1
ATOM 637 C C . SER A 1 83 ? 2.728 7.542 11.704 1.00 78.00 83 SER A C 1
ATOM 639 O O . SER A 1 83 ? 2.057 7.138 12.655 1.00 78.00 83 SER A O 1
ATOM 641 N N . TYR A 1 84 ? 2.198 7.793 10.515 1.00 87.75 84 TYR A N 1
ATOM 642 C CA . TYR A 1 84 ? 0.823 7.490 10.138 1.00 87.75 84 TYR A CA 1
ATOM 643 C C . TYR A 1 84 ? 0.803 6.734 8.810 1.00 87.75 84 TYR A C 1
ATOM 645 O O . TYR A 1 84 ? 1.793 6.662 8.079 1.00 87.75 84 TYR A O 1
ATOM 653 N N . VAL A 1 85 ? -0.339 6.145 8.493 1.00 92.06 85 VAL A N 1
ATOM 654 C CA . VAL A 1 85 ? -0.647 5.676 7.147 1.00 92.06 85 VAL A CA 1
ATOM 655 C C . VAL A 1 85 ? -1.778 6.484 6.557 1.00 92.06 85 VAL A C 1
ATOM 657 O O . VAL A 1 85 ? -2.627 6.995 7.285 1.00 92.06 85 VAL A O 1
ATOM 660 N N . TYR A 1 86 ? -1.778 6.588 5.238 1.00 93.19 86 TYR A N 1
ATOM 661 C CA . TYR A 1 86 ? -2.845 7.210 4.480 1.00 93.19 86 TYR A CA 1
ATOM 662 C C . TYR A 1 86 ? -3.191 6.382 3.245 1.00 93.19 86 TYR A C 1
ATOM 664 O O . TYR A 1 86 ? -2.349 5.650 2.709 1.00 93.19 86 TYR A O 1
ATOM 672 N N . TRP A 1 87 ? -4.445 6.479 2.819 1.00 93.81 87 TRP A N 1
ATOM 673 C CA . TRP A 1 87 ? -4.975 5.792 1.644 1.00 93.81 87 TRP A CA 1
ATOM 674 C C . TRP A 1 87 ? -6.183 6.542 1.081 1.00 93.81 87 TRP A C 1
ATOM 676 O O . TRP A 1 87 ? -6.740 7.426 1.734 1.00 93.81 87 TRP A O 1
ATOM 686 N N . TYR A 1 88 ? -6.583 6.169 -0.131 1.00 93.81 88 TYR A N 1
ATOM 687 C CA . TYR A 1 88 ? -7.853 6.571 -0.721 1.00 93.81 88 TYR A CA 1
ATOM 688 C C . TYR A 1 88 ? -8.797 5.370 -0.728 1.00 93.81 88 TYR A C 1
ATOM 690 O O . TYR A 1 88 ? -8.347 4.242 -0.940 1.00 93.81 88 TYR A O 1
ATOM 698 N N . ASP A 1 89 ? -10.079 5.583 -0.441 1.00 92.50 89 ASP A N 1
ATOM 699 C CA . ASP A 1 89 ? -11.091 4.532 -0.589 1.00 92.50 89 ASP A CA 1
ATOM 700 C C . ASP A 1 89 ? -11.599 4.411 -2.035 1.00 92.50 89 ASP A C 1
ATOM 702 O O . ASP A 1 89 ? -11.209 5.176 -2.914 1.00 92.50 89 ASP A O 1
ATOM 706 N N . ASP A 1 90 ? -12.507 3.464 -2.272 1.00 88.25 90 ASP A N 1
ATOM 707 C CA . ASP A 1 90 ? -13.157 3.211 -3.567 1.00 88.25 90 ASP A CA 1
ATOM 708 C C . ASP A 1 90 ? -13.900 4.418 -4.171 1.00 88.25 90 ASP A C 1
ATOM 710 O O . ASP A 1 90 ? -14.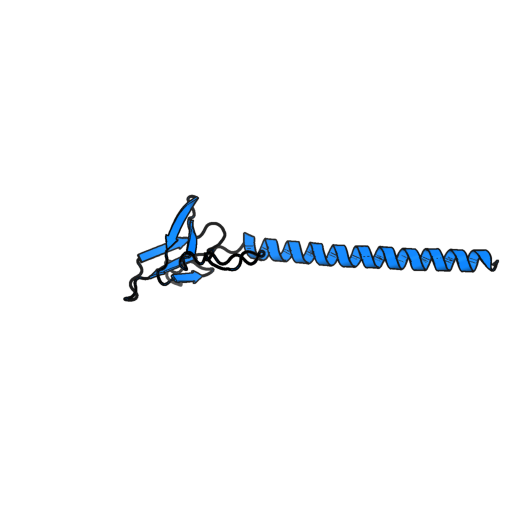208 4.432 -5.363 1.00 88.25 90 ASP A O 1
ATOM 714 N N . ARG A 1 91 ? -14.193 5.436 -3.356 1.00 91.00 91 ARG A N 1
ATOM 715 C CA . ARG A 1 91 ? -14.835 6.695 -3.754 1.00 91.00 91 ARG A CA 1
ATOM 716 C C . ARG A 1 91 ? -13.831 7.841 -3.890 1.00 91.00 91 ARG A C 1
ATOM 718 O O . ARG A 1 91 ? -14.247 8.985 -4.073 1.00 91.00 91 ARG A O 1
ATOM 725 N N . GLY A 1 92 ? -12.534 7.567 -3.768 1.00 90.19 92 GLY A N 1
ATOM 726 C CA . GLY A 1 92 ? -11.475 8.569 -3.811 1.00 90.19 92 GLY A CA 1
ATOM 727 C C . GLY A 1 92 ? -11.418 9.465 -2.570 1.00 90.19 92 GLY A C 1
ATOM 728 O O . GLY A 1 92 ? -10.832 10.547 -2.630 1.00 90.19 92 GLY A O 1
ATOM 729 N N . ARG A 1 93 ? -12.021 9.071 -1.438 1.00 94.31 93 ARG A N 1
ATOM 730 C CA . ARG A 1 93 ? -11.920 9.844 -0.189 1.00 94.31 93 ARG A CA 1
ATOM 731 C C . ARG A 1 93 ? -10.601 9.545 0.504 1.00 94.31 93 ARG A C 1
ATOM 733 O O . ARG A 1 93 ? -10.229 8.385 0.652 1.00 94.31 93 ARG A O 1
ATOM 740 N N . TYR A 1 94 ? -9.929 10.599 0.955 1.00 94.25 94 TYR A N 1
ATOM 741 C CA . TYR A 1 94 ? -8.687 10.502 1.713 1.00 94.25 94 TYR A CA 1
ATOM 742 C C . TYR A 1 94 ? -8.950 10.044 3.149 1.00 94.25 94 TYR A C 1
ATOM 744 O O . TYR A 1 94 ? -9.784 10.619 3.850 1.00 94.25 94 TYR A O 1
ATOM 752 N N . HIS A 1 95 ? -8.177 9.060 3.595 1.00 94.94 95 HIS A N 1
ATOM 753 C CA . HIS A 1 95 ? -8.161 8.566 4.965 1.00 94.94 95 HIS A CA 1
ATOM 754 C C . HIS A 1 95 ? -6.739 8.586 5.509 1.00 94.94 95 HIS A C 1
ATOM 756 O O . HIS A 1 95 ? -5.775 8.346 4.781 1.00 94.94 95 HIS A O 1
ATOM 762 N N . GLN A 1 96 ? -6.611 8.838 6.809 1.00 94.62 96 GLN A N 1
ATOM 763 C CA . GLN A 1 96 ? -5.334 8.837 7.511 1.00 94.62 96 GLN A CA 1
ATOM 764 C C . GLN A 1 96 ? -5.515 8.321 8.934 1.00 94.62 96 GLN A C 1
ATOM 766 O O . GLN A 1 96 ? -6.466 8.695 9.618 1.00 94.62 96 GLN A O 1
ATOM 771 N N . THR A 1 97 ? -4.583 7.493 9.402 1.00 93.12 97 THR A N 1
ATOM 772 C CA . THR A 1 97 ? -4.582 7.016 10.787 1.00 93.12 97 THR A CA 1
ATOM 773 C C . THR A 1 97 ? -3.183 6.673 11.284 1.00 93.12 97 THR A C 1
ATOM 775 O O . THR A 1 97 ? -2.307 6.289 10.511 1.00 93.12 97 THR A O 1
ATOM 778 N N . SER A 1 98 ? -2.978 6.789 12.592 1.00 92.88 98 SER A N 1
ATOM 779 C CA . SER A 1 98 ? -1.826 6.233 13.314 1.00 92.88 98 SER A CA 1
ATOM 780 C C . SER A 1 98 ? -2.188 4.980 14.123 1.00 92.88 98 SER A C 1
ATOM 782 O O . SER A 1 98 ? -1.337 4.429 14.817 1.00 92.88 98 SER A O 1
ATOM 784 N N . LEU A 1 99 ? -3.445 4.534 14.050 1.00 94.00 99 LEU A N 1
ATOM 785 C CA . LEU A 1 99 ? -3.942 3.368 14.775 1.00 94.00 99 LEU A CA 1
ATOM 786 C C . LEU A 1 99 ? -3.427 2.050 14.172 1.00 94.00 99 LEU A C 1
ATOM 788 O O . LEU A 1 99 ? -3.044 2.031 13.000 1.00 94.00 99 LEU A O 1
ATOM 792 N N . PRO A 1 100 ? -3.435 0.940 14.936 1.00 94.06 100 PRO A N 1
ATOM 793 C CA . PRO A 1 100 ? -3.124 -0.385 14.407 1.00 94.06 100 PRO A CA 1
ATOM 794 C C . PRO A 1 100 ? -3.998 -0.742 13.198 1.00 94.06 100 PRO A C 1
ATOM 796 O O . PRO A 1 100 ? -5.205 -0.501 13.194 1.00 94.06 100 PRO A O 1
ATOM 799 N N . TYR A 1 101 ? -3.400 -1.340 12.169 1.00 93.12 101 TYR A N 1
ATOM 800 C CA . TYR A 1 101 ? -4.108 -1.725 10.949 1.00 93.12 101 TYR A CA 1
ATOM 801 C C . TYR A 1 101 ? -3.568 -3.030 10.364 1.00 93.12 101 TYR A C 1
ATOM 803 O O . TYR A 1 101 ? -2.410 -3.395 10.578 1.00 93.12 101 TYR A O 1
ATOM 811 N N . LEU A 1 102 ? -4.402 -3.699 9.571 1.00 92.75 102 LEU A N 1
ATOM 812 C CA . LEU A 1 102 ? -4.011 -4.798 8.695 1.00 92.75 102 LEU A CA 1
ATOM 813 C C . LEU A 1 102 ? -4.327 -4.427 7.245 1.00 92.75 102 LEU A C 1
ATOM 815 O O . LEU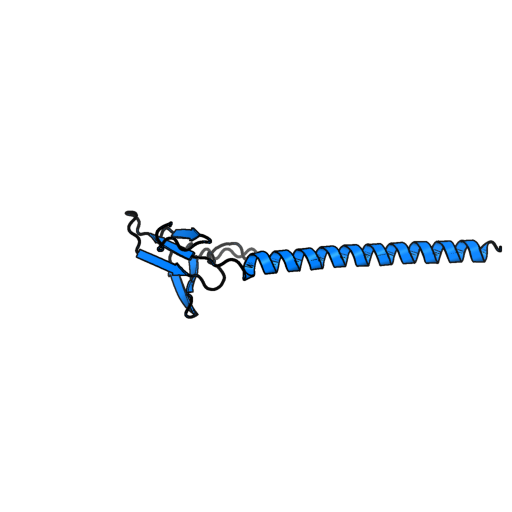 A 1 102 ? -5.414 -3.931 6.962 1.00 92.75 102 LEU A O 1
ATOM 819 N N . VAL A 1 103 ? -3.394 -4.704 6.332 1.00 91.50 103 VAL A N 1
ATOM 820 C CA . VAL A 1 103 ? -3.631 -4.635 4.884 1.00 91.50 103 VAL A CA 1
ATOM 821 C C . VAL A 1 103 ? -3.711 -6.053 4.335 1.00 91.50 103 VAL A C 1
ATOM 823 O O . VAL A 1 103 ? -2.880 -6.898 4.666 1.00 91.50 103 VAL A O 1
ATOM 826 N N . SER A 1 104 ? -4.708 -6.312 3.498 1.00 90.44 104 SER A N 1
ATOM 827 C CA . SER A 1 104 ? -4.958 -7.616 2.883 1.00 90.44 104 SER A CA 1
ATOM 828 C C . SER A 1 104 ? -5.315 -7.469 1.405 1.00 90.44 104 SER A C 1
ATOM 830 O O . SER A 1 104 ? -5.628 -6.376 0.938 1.00 90.44 104 SER A O 1
ATOM 832 N N . THR A 1 105 ? -5.225 -8.565 0.653 1.00 87.38 105 THR A N 1
ATOM 833 C CA . THR A 1 105 ? -5.534 -8.618 -0.789 1.00 87.38 105 THR A CA 1
ATOM 834 C C . THR A 1 105 ? -6.918 -9.201 -1.090 1.00 87.38 105 THR A C 1
ATOM 836 O O . THR A 1 105 ? -7.284 -9.392 -2.247 1.00 87.38 105 THR A O 1
ATOM 839 N N . TYR A 1 106 ? -7.684 -9.512 -0.047 1.00 84.12 106 TYR A N 1
ATOM 840 C CA . TYR A 1 106 ? -9.027 -10.070 -0.115 1.00 84.12 106 TYR A CA 1
ATOM 841 C C . TYR A 1 106 ? -9.929 -9.331 0.871 1.00 84.12 106 TYR A C 1
ATOM 843 O O . TYR A 1 106 ? -9.445 -8.776 1.856 1.00 84.12 106 TYR A O 1
ATOM 851 N N . ASP A 1 107 ? -11.229 -9.319 0.591 1.00 80.94 107 ASP A N 1
ATOM 852 C CA . ASP A 1 107 ? -12.210 -8.697 1.475 1.00 80.94 107 ASP A CA 1
ATOM 853 C C . ASP A 1 107 ? -12.406 -9.575 2.718 1.00 80.94 107 ASP A C 1
ATOM 855 O O . ASP A 1 107 ? -12.756 -10.751 2.597 1.00 80.94 107 ASP A O 1
ATOM 859 N N . ARG A 1 108 ? -12.132 -9.025 3.905 1.00 74.94 108 ARG A N 1
ATOM 860 C CA . ARG A 1 108 ? -12.274 -9.729 5.189 1.00 74.94 108 ARG A CA 1
ATOM 861 C C . ARG A 1 108 ? -13.669 -9.567 5.796 1.00 74.94 108 ARG A C 1
ATOM 863 O O . ARG A 1 108 ? -14.016 -10.350 6.681 1.00 74.94 108 ARG A O 1
ATOM 870 N N . GLY A 1 109 ? -14.467 -8.623 5.297 1.00 71.81 109 GLY A N 1
ATOM 871 C CA . GLY A 1 109 ? -15.843 -8.387 5.724 1.00 71.81 109 GLY A CA 1
ATOM 872 C C . GLY A 1 109 ? -16.830 -9.356 5.076 1.00 71.81 109 GLY A C 1
ATOM 873 O O . GLY A 1 109 ? -17.971 -9.477 5.524 1.00 71.81 109 GLY A O 1
ATOM 874 N N . VAL A 1 110 ? -16.392 -10.079 4.042 1.00 69.06 110 VAL A N 1
ATOM 875 C CA . VAL A 1 110 ? -17.157 -11.155 3.414 1.00 69.06 110 VAL A CA 1
ATOM 876 C C . VAL A 1 110 ? -16.828 -12.471 4.130 1.00 69.06 110 VAL A C 1
ATOM 878 O O . VAL A 1 110 ? -15.664 -12.877 4.141 1.00 69.06 110 VAL A O 1
ATOM 881 N N . PRO A 1 111 ? -17.819 -13.163 4.726 1.00 56.38 111 PRO A N 1
ATOM 882 C CA . PRO A 1 111 ? -17.604 -14.487 5.295 1.00 56.38 111 PRO A CA 1
ATOM 883 C C . PRO A 1 111 ? -17.021 -15.421 4.232 1.00 56.38 111 PRO A C 1
ATOM 885 O O . PRO A 1 111 ? -17.506 -15.442 3.099 1.00 56.38 111 PRO A O 1
ATOM 888 N N . ALA A 1 112 ? -15.989 -16.187 4.592 1.00 60.38 112 ALA A N 1
ATOM 889 C CA . ALA A 1 112 ? -15.499 -17.252 3.725 1.00 60.38 112 ALA A CA 1
ATOM 890 C C . ALA A 1 112 ? -16.667 -18.200 3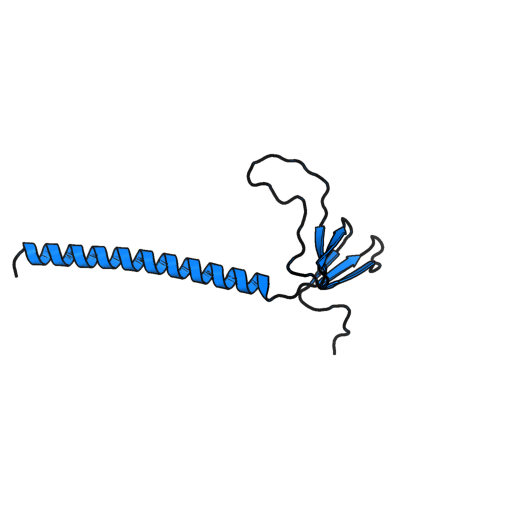.369 1.00 60.38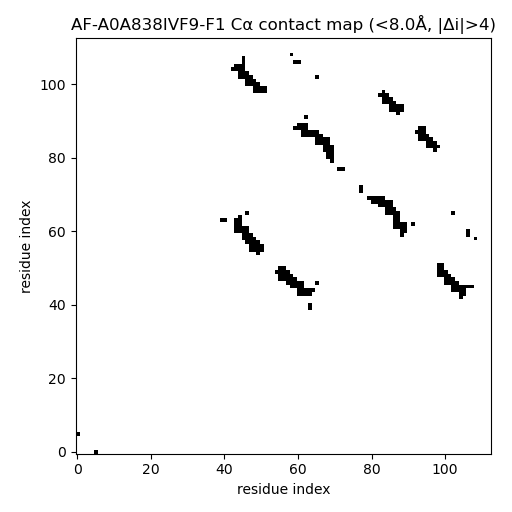 112 ALA A C 1
ATOM 892 O O . ALA A 1 112 ? -17.506 -18.445 4.242 1.00 60.38 112 ALA A O 1
ATOM 893 N N . PRO A 1 113 ? -16.752 -18.677 2.112 1.00 58.16 113 PRO A N 1
ATOM 894 C CA . PRO A 1 113 ? -17.811 -19.588 1.685 1.00 58.16 113 PRO A CA 1
ATOM 895 C C . PRO A 1 113 ? -17.813 -20.903 2.471 1.00 58.16 113 PRO A C 1
ATOM 897 O O . PRO A 1 113 ? -16.722 -21.344 2.906 1.00 58.16 113 PRO A O 1
#

Solvent-accessible surface area (backbone atoms only — not comparable to full-atom values): 6773 Å² total; per-residue (Å²): 133,57,75,65,59,55,52,52,52,53,51,52,52,54,50,51,51,51,53,50,52,56,51,50,55,52,50,53,53,52,53,51,50,53,50,54,50,51,66,58,72,70,50,57,30,24,42,39,33,28,46,97,88,66,50,79,75,44,74,47,55,34,47,63,59,82,45,63,50,78,78,71,67,96,74,82,69,85,76,84,61,72,71,29,37,35,37,27,30,85,83,67,49,80,47,74,46,70,60,58,68,48,79,40,74,58,74,80,89,54,79,82,131

Nearest PDB structures (foldseek):
  7sjy-assembly2_B  TM=2.648E-01  e=5.225E-01  Acetivibrio thermocellus DSM 1313
  8ath-assembly1_A  TM=3.108E-01  e=1.741E+00  Homo sapiens